Protein AF-A0A9E0RED0-F1 (afdb_monomer_lite)

Foldseek 3Di:
DWDWAFQDDDPFKTWTFTDDPPDDGPDIDIGGHPFPDKDWDWDQDPNDIDIDIDTDDPPVSVLRSVLSVCVVVVVQVVVPHHDACDPPDPNPPPD

Sequence (95 aa):
MSTKASISSGEKHHLYHQELLSQEPTSVFLEIDSPSEFRVEKETFQGKIIETLTVEIPSATMDQIAINWIKKRKLQGAVGGPVGEEWGSPDCPWD

pLDDT: mean 86.32, std 10.64, range [49.78, 96.25]

Structure (mmCIF, N/CA/C/O backbone):
data_AF-A0A9E0RED0-F1
#
_entry.id   AF-A0A9E0RED0-F1
#
loop_
_atom_site.group_PDB
_atom_site.id
_atom_site.type_symbol
_atom_site.label_atom_id
_atom_site.label_alt_id
_atom_site.label_comp_id
_atom_site.label_asym_id
_atom_site.label_entity_id
_atom_site.label_seq_id
_atom_site.pdbx_PDB_ins_code
_atom_site.Cartn_x
_atom_site.Cartn_y
_atom_site.Cartn_z
_atom_site.occupancy
_atom_site.B_iso_or_equiv
_atom_site.auth_seq_id
_atom_site.auth_comp_id
_atom_site.auth_asym_id
_atom_site.auth_atom_id
_atom_site.pdbx_PDB_model_num
ATOM 1 N N . MET A 1 1 ? -24.998 -1.140 -9.439 1.00 49.78 1 MET A N 1
ATOM 2 C CA . MET A 1 1 ? -23.875 -2.094 -9.561 1.00 49.78 1 MET A CA 1
ATOM 3 C C . MET A 1 1 ? -22.603 -1.291 -9.343 1.00 49.78 1 MET A C 1
ATOM 5 O O . MET A 1 1 ? -22.423 -0.323 -10.067 1.00 49.78 1 MET A O 1
ATOM 9 N N . SER A 1 2 ? -21.817 -1.595 -8.307 1.00 54.72 2 SER A N 1
ATOM 10 C CA . SER A 1 2 ? -20.500 -0.976 -8.074 1.00 54.72 2 SER A CA 1
ATOM 11 C C . SER A 1 2 ? -19.444 -1.920 -8.634 1.00 54.72 2 SER A C 1
ATOM 13 O O . SER A 1 2 ? -19.511 -3.116 -8.352 1.00 54.72 2 SER A O 1
ATOM 15 N N . THR A 1 3 ? -18.490 -1.403 -9.404 1.00 76.31 3 THR A N 1
ATOM 16 C CA . THR A 1 3 ? -17.391 -2.204 -9.967 1.00 76.31 3 THR A CA 1
ATOM 17 C C . THR A 1 3 ? -16.092 -1.828 -9.255 1.00 76.31 3 THR A C 1
ATOM 19 O O . THR A 1 3 ? -15.876 -0.658 -8.943 1.00 76.31 3 THR A O 1
ATOM 22 N N . LYS A 1 4 ? -15.235 -2.808 -8.941 1.00 84.38 4 LYS A N 1
ATOM 23 C CA . LYS A 1 4 ? -13.888 -2.551 -8.407 1.00 84.38 4 LYS A CA 1
ATOM 24 C C . LYS A 1 4 ? -12.915 -2.394 -9.579 1.00 84.38 4 LYS A C 1
ATOM 26 O O . LYS A 1 4 ? -12.773 -3.324 -10.370 1.00 84.38 4 LYS A O 1
ATOM 31 N N . ALA A 1 5 ? -12.230 -1.258 -9.673 1.00 86.12 5 ALA A N 1
ATOM 32 C CA . ALA A 1 5 ? -11.166 -1.039 -10.651 1.00 86.12 5 ALA A CA 1
ATOM 33 C C . ALA A 1 5 ? -9.795 -1.240 -9.994 1.00 86.12 5 ALA A C 1
ATOM 35 O O . ALA A 1 5 ? -9.355 -0.425 -9.180 1.00 86.12 5 ALA A O 1
ATOM 36 N N . SER A 1 6 ? -9.127 -2.343 -10.337 1.00 89.94 6 SER A N 1
ATOM 37 C CA . SER A 1 6 ? -7.833 -2.730 -9.764 1.00 89.94 6 SER A CA 1
ATOM 38 C C . SER A 1 6 ? -6.705 -1.766 -10.143 1.00 89.94 6 SER A C 1
ATOM 40 O O . SER A 1 6 ? -6.595 -1.324 -11.289 1.00 89.94 6 SER A O 1
ATOM 42 N N . ILE A 1 7 ? -5.831 -1.489 -9.176 1.00 91.31 7 ILE A N 1
ATOM 43 C CA . ILE A 1 7 ? -4.584 -0.729 -9.344 1.00 91.31 7 ILE A CA 1
ATOM 44 C C . ILE A 1 7 ? -3.380 -1.647 -9.156 1.00 91.31 7 ILE A C 1
ATOM 46 O O . ILE A 1 7 ? -2.482 -1.670 -9.989 1.00 91.31 7 ILE A O 1
ATOM 50 N N . SER A 1 8 ? -3.368 -2.397 -8.055 1.00 92.62 8 SER A N 1
ATOM 51 C CA . SER A 1 8 ? -2.348 -3.393 -7.739 1.00 92.62 8 SER A CA 1
ATOM 52 C C . SER A 1 8 ? -3.051 -4.594 -7.134 1.00 92.62 8 SER A C 1
ATOM 54 O O . SER A 1 8 ? -3.887 -4.429 -6.251 1.00 92.62 8 SER A O 1
ATOM 56 N N . SER A 1 9 ? -2.741 -5.791 -7.606 1.00 91.31 9 SER A N 1
ATOM 57 C CA . SER A 1 9 ? -3.296 -7.030 -7.068 1.00 91.31 9 SER A CA 1
ATOM 58 C C . SER A 1 9 ? -2.201 -8.077 -7.006 1.00 91.31 9 SER A C 1
ATOM 60 O O . SER A 1 9 ? -1.440 -8.222 -7.963 1.00 91.31 9 SER A O 1
ATOM 62 N N . GLY A 1 10 ? -2.136 -8.797 -5.898 1.00 89.31 10 GLY A N 1
ATOM 63 C CA . GLY A 1 10 ? -1.262 -9.944 -5.702 1.00 89.31 10 GLY A CA 1
ATOM 64 C C . GLY A 1 10 ? -2.021 -11.074 -5.024 1.00 89.31 10 GLY A C 1
ATOM 65 O O . GLY A 1 10 ? -3.236 -11.009 -4.865 1.00 89.31 10 GLY A O 1
ATOM 66 N N . GLU A 1 11 ? -1.296 -12.106 -4.606 1.00 87.56 11 GLU A N 1
ATOM 67 C CA . GLU A 1 11 ? -1.889 -13.269 -3.932 1.00 87.56 11 GLU A CA 1
ATOM 68 C C . GLU A 1 11 ? -2.611 -12.896 -2.627 1.00 87.56 11 GLU A C 1
ATOM 70 O O . GLU A 1 11 ? -3.591 -13.538 -2.267 1.00 87.56 11 GLU A O 1
ATOM 75 N N . LYS A 1 12 ? -2.130 -11.858 -1.930 1.00 88.75 12 LYS A N 1
ATOM 76 C CA . LYS A 1 12 ? -2.611 -11.466 -0.596 1.00 88.75 12 LYS A CA 1
ATOM 77 C C . LYS A 1 12 ? -3.025 -10.002 -0.479 1.00 88.75 12 LYS A C 1
ATOM 79 O O . LYS A 1 12 ? -3.220 -9.512 0.630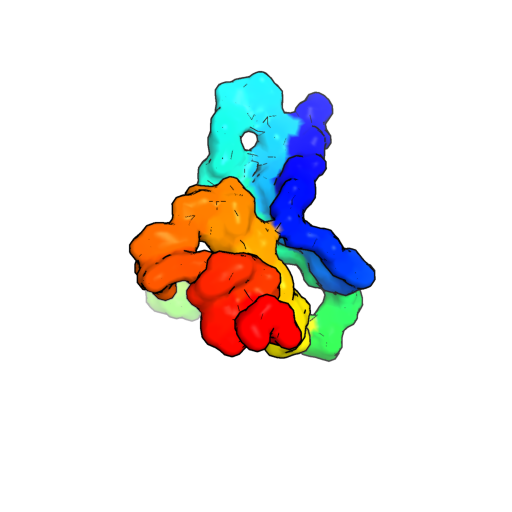 1.00 88.75 12 LYS A O 1
ATOM 84 N N . HIS A 1 13 ? -3.087 -9.262 -1.582 1.00 92.25 13 HIS A N 1
ATOM 85 C CA . HIS A 1 13 ? -3.442 -7.845 -1.532 1.00 92.25 13 HIS A CA 1
ATOM 86 C C . HIS A 1 13 ? -4.218 -7.399 -2.760 1.00 92.25 13 HIS A C 1
ATOM 88 O O . HIS A 1 13 ? -3.975 -7.856 -3.879 1.00 92.25 13 HIS A O 1
ATOM 94 N N . HIS A 1 14 ? -5.087 -6.413 -2.562 1.00 94.44 14 HIS A N 1
ATOM 95 C CA . HIS A 1 14 ? -5.805 -5.745 -3.636 1.00 94.44 14 HIS A CA 1
ATOM 96 C C . HIS A 1 14 ? -5.963 -4.255 -3.328 1.00 94.44 14 HIS A C 1
ATOM 98 O O . HIS A 1 14 ? -6.736 -3.856 -2.464 1.00 94.44 14 HIS A O 1
ATOM 104 N N . LEU A 1 15 ? -5.228 -3.418 -4.060 1.00 94.19 15 LEU A N 1
ATOM 105 C CA . LEU A 1 15 ? -5.424 -1.972 -4.107 1.00 94.19 15 LEU A CA 1
ATOM 106 C C . LEU A 1 15 ? -6.359 -1.632 -5.271 1.00 94.19 15 LEU A C 1
ATOM 108 O O . LEU A 1 15 ? -6.039 -1.934 -6.426 1.00 94.19 15 LEU A O 1
ATOM 112 N N . TYR A 1 16 ? -7.483 -0.974 -4.995 1.00 93.06 16 TYR A N 1
ATOM 113 C CA . TYR A 1 16 ? -8.486 -0.655 -6.013 1.00 93.06 16 TYR A CA 1
ATOM 114 C C . TYR A 1 16 ? -9.266 0.632 -5.724 1.00 93.06 16 TYR A C 1
ATOM 116 O O . TYR A 1 16 ? -9.301 1.141 -4.604 1.00 93.06 16 TYR A O 1
ATOM 124 N N . HIS A 1 17 ? -9.935 1.136 -6.759 1.00 89.88 17 HIS A N 1
ATOM 125 C CA . HIS A 1 17 ? -10.985 2.143 -6.641 1.00 89.88 17 HIS A CA 1
ATOM 126 C C . HIS A 1 17 ? -12.363 1.479 -6.654 1.00 89.88 17 HIS A C 1
ATOM 128 O O . HIS A 1 17 ? -12.590 0.529 -7.408 1.00 89.88 17 HIS A O 1
ATOM 134 N N . GLN A 1 18 ? -13.304 2.004 -5.872 1.00 84.38 18 GLN A N 1
ATOM 135 C CA . GLN A 1 18 ? -14.719 1.698 -6.072 1.00 84.38 18 GLN A CA 1
ATOM 136 C C . GLN A 1 18 ? -15.281 2.663 -7.114 1.00 84.38 18 GLN A C 1
ATOM 138 O O . GLN A 1 18 ? -15.371 3.864 -6.866 1.00 84.38 18 GLN A O 1
ATOM 143 N N . GLU A 1 19 ? -15.638 2.144 -8.286 1.00 71.81 19 GLU A N 1
ATOM 144 C CA . GLU A 1 19 ? -16.287 2.936 -9.323 1.00 71.81 19 GLU A CA 1
ATOM 145 C C . GLU A 1 19 ? -17.791 2.977 -9.054 1.00 71.81 19 GLU A C 1
ATOM 147 O O . GLU A 1 19 ? -18.512 1.978 -9.175 1.00 71.81 19 GLU A O 1
ATOM 152 N N . LEU A 1 20 ? -18.256 4.162 -8.665 1.00 70.81 20 LEU A N 1
ATOM 153 C CA . LEU A 1 20 ? -19.665 4.517 -8.682 1.00 70.81 20 LEU A CA 1
ATOM 154 C C . LEU A 1 20 ? -19.965 5.120 -10.057 1.00 70.81 20 LEU A C 1
ATOM 156 O O . LEU A 1 20 ? -19.200 5.942 -10.551 1.00 70.81 20 LEU A O 1
ATOM 160 N N . LEU A 1 21 ? -21.095 4.739 -10.658 1.00 65.69 21 LEU A N 1
ATOM 161 C CA . LEU A 1 21 ? -21.498 5.061 -12.041 1.00 65.69 21 LEU A CA 1
ATOM 162 C C . LEU A 1 21 ? -21.527 6.564 -12.411 1.00 65.69 21 LEU A C 1
ATOM 164 O O . LEU A 1 21 ? -21.854 6.896 -13.546 1.00 65.69 21 LEU A O 1
ATOM 168 N N . SER A 1 22 ? -21.248 7.484 -11.486 1.00 61.41 22 SER A N 1
ATOM 169 C CA . SER A 1 22 ? -21.452 8.923 -11.684 1.00 61.41 22 SER A CA 1
ATOM 170 C C . SER A 1 22 ? -20.327 9.820 -11.163 1.00 61.41 22 SER A C 1
ATOM 172 O O . SER A 1 22 ? -20.488 11.037 -11.212 1.00 61.41 22 SER A O 1
ATOM 174 N N . GLN A 1 23 ? -19.222 9.276 -10.637 1.00 66.06 23 GLN A N 1
ATOM 175 C CA . GLN A 1 23 ? -18.147 10.091 -10.054 1.00 66.06 23 GLN A CA 1
ATOM 176 C C . GLN A 1 23 ? -16.768 9.480 -10.298 1.00 66.06 23 GLN A C 1
ATOM 178 O O . GLN A 1 23 ? -16.597 8.264 -10.215 1.00 66.06 23 GLN A O 1
ATOM 183 N N . GLU A 1 24 ? -15.778 10.338 -10.556 1.00 70.88 24 GLU A N 1
ATOM 184 C CA . GLU A 1 24 ? -14.379 9.921 -10.505 1.00 70.88 24 GLU A CA 1
ATOM 185 C C . GLU A 1 24 ? -14.032 9.471 -9.077 1.00 70.88 24 GLU A C 1
ATOM 187 O O . GLU A 1 24 ? -14.396 10.152 -8.110 1.00 70.88 24 GLU A O 1
ATOM 192 N N . PRO A 1 25 ? -13.346 8.331 -8.907 1.00 75.44 25 PRO A N 1
ATOM 193 C CA . PRO A 1 25 ? -13.053 7.810 -7.584 1.00 75.44 25 PRO A CA 1
ATOM 194 C C . PRO A 1 25 ? -12.053 8.711 -6.848 1.00 75.44 25 PRO A C 1
ATOM 196 O O . PRO A 1 25 ? -10.900 8.865 -7.251 1.00 75.44 25 PRO A O 1
ATOM 199 N N . THR A 1 26 ? -12.485 9.277 -5.721 1.00 83.31 26 THR A N 1
ATOM 200 C CA . THR A 1 26 ? -11.667 10.149 -4.858 1.00 83.31 26 THR A CA 1
ATOM 201 C C . THR A 1 26 ? -10.873 9.382 -3.804 1.00 83.31 26 THR A C 1
ATOM 203 O O . THR A 1 26 ? -10.016 9.951 -3.132 1.00 83.31 26 THR A O 1
ATOM 206 N N . SER A 1 27 ? -11.148 8.089 -3.638 1.00 88.12 27 SER A N 1
ATOM 207 C CA . SER A 1 27 ? -10.526 7.228 -2.632 1.00 88.12 27 SER A CA 1
ATOM 208 C C . SER A 1 27 ? -10.040 5.915 -3.243 1.00 88.12 27 SER A C 1
ATOM 210 O O . SER A 1 27 ? -10.495 5.490 -4.311 1.00 88.12 27 SER A O 1
ATOM 212 N N . VAL A 1 28 ? -9.095 5.286 -2.551 1.00 91.56 28 VAL A N 1
ATOM 213 C CA . VAL A 1 28 ? -8.613 3.930 -2.820 1.00 91.56 28 VAL A CA 1
ATOM 214 C C . VAL A 1 28 ? -8.819 3.072 -1.589 1.00 91.56 28 VAL A C 1
ATOM 216 O O . VAL A 1 28 ? -8.793 3.570 -0.466 1.00 91.56 28 VAL A O 1
ATOM 219 N N . PHE A 1 29 ? -8.991 1.781 -1.819 1.00 92.31 29 PHE A N 1
ATOM 220 C CA . PHE A 1 29 ? -9.125 0.776 -0.782 1.00 92.31 29 PHE A CA 1
ATOM 221 C C . PHE A 1 29 ? -7.994 -0.226 -0.943 1.00 92.31 29 PHE A C 1
ATOM 223 O O . PHE A 1 29 ? -7.718 -0.664 -2.061 1.00 92.31 29 PHE A O 1
ATOM 230 N N . LEU A 1 30 ? -7.340 -0.551 0.169 1.00 93.88 30 LEU A N 1
ATOM 231 C CA 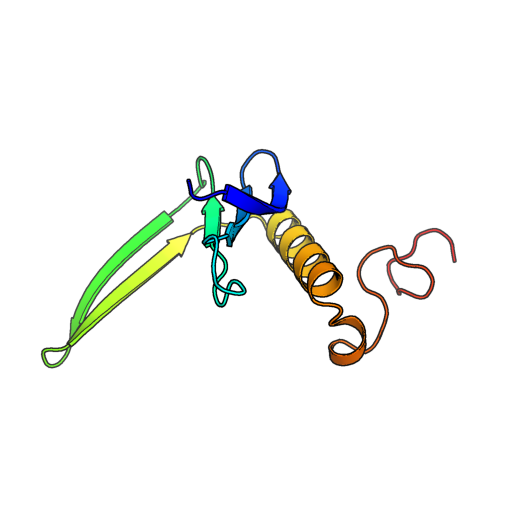. LEU A 1 30 ? -6.339 -1.601 0.248 1.00 93.88 30 LEU A CA 1
ATOM 232 C C . LEU A 1 30 ? -6.931 -2.756 1.052 1.00 93.88 30 LEU A C 1
ATOM 234 O O . LEU A 1 30 ? -7.133 -2.639 2.258 1.00 93.88 30 LEU A O 1
ATOM 238 N N . GLU A 1 31 ? -7.227 -3.851 0.367 1.00 92.94 31 GLU A N 1
ATOM 239 C CA . GLU A 1 31 ? -7.578 -5.128 0.982 1.00 92.94 31 GLU A CA 1
ATOM 240 C C . GLU A 1 31 ? -6.305 -5.959 1.149 1.00 92.94 31 GLU A C 1
ATOM 242 O O . GLU A 1 31 ? -5.481 -6.022 0.234 1.00 92.94 31 GLU A O 1
ATOM 247 N N . ILE A 1 32 ? -6.142 -6.565 2.326 1.00 92.50 32 ILE A N 1
ATOM 248 C CA . ILE A 1 32 ? -5.053 -7.490 2.644 1.00 92.50 32 ILE A CA 1
ATOM 249 C C . ILE A 1 32 ? -5.687 -8.801 3.108 1.00 92.50 32 ILE A C 1
ATOM 251 O O . ILE A 1 32 ? -6.424 -8.818 4.096 1.00 92.50 32 ILE A O 1
ATOM 255 N N . ASP A 1 33 ? -5.392 -9.886 2.402 1.00 90.50 33 ASP A N 1
ATOM 256 C CA . ASP A 1 33 ? -5.919 -11.216 2.683 1.00 90.50 33 ASP A CA 1
ATOM 257 C C . ASP A 1 33 ? -4.954 -11.993 3.577 1.00 90.50 33 ASP A C 1
ATOM 259 O O . ASP A 1 33 ? -3.773 -12.156 3.264 1.00 90.50 33 ASP A O 1
ATOM 263 N N . SER A 1 34 ? -5.476 -12.491 4.702 1.00 87.94 34 SER A N 1
ATOM 264 C CA . SER A 1 34 ? -4.710 -13.246 5.704 1.00 87.94 34 SER A CA 1
ATOM 265 C C . SER A 1 34 ? -3.399 -12.547 6.117 1.00 87.94 34 SER A C 1
ATOM 267 O O . SER A 1 34 ? -2.320 -13.127 5.938 1.00 87.94 34 SER A O 1
ATOM 269 N N . PRO A 1 35 ? -3.468 -11.311 6.658 1.00 90.88 35 PRO A N 1
ATOM 270 C CA . PRO A 1 35 ? -2.282 -10.622 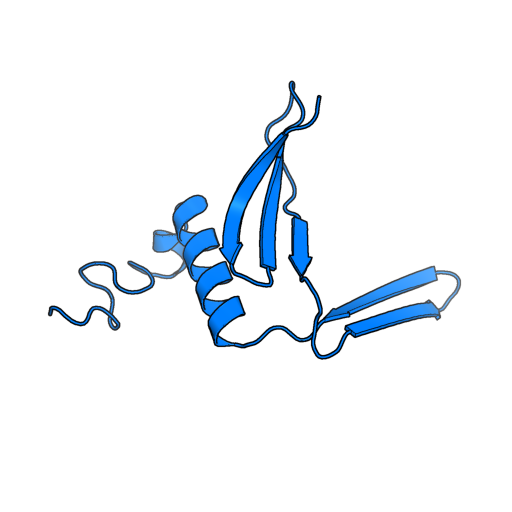7.151 1.00 90.88 35 PRO A CA 1
ATOM 271 C C . PRO A 1 35 ? -1.625 -11.425 8.277 1.00 90.88 35 PRO A C 1
ATOM 273 O O . PRO A 1 35 ? -2.315 -12.014 9.112 1.00 90.88 35 PRO A O 1
ATOM 276 N N . SER A 1 36 ? -0.293 -11.425 8.297 1.00 90.38 36 SER A N 1
ATOM 277 C CA . SER A 1 36 ? 0.502 -12.066 9.351 1.00 90.38 36 SER A CA 1
ATOM 278 C C . SER A 1 36 ? 0.208 -11.455 10.726 1.00 90.38 36 SER A C 1
ATOM 280 O O . SER A 1 36 ? 0.020 -12.184 11.699 1.00 90.38 36 SER A O 1
ATOM 282 N N . GLU A 1 37 ? 0.082 -10.128 10.783 1.00 94.31 37 GLU A N 1
ATOM 283 C CA . GLU A 1 37 ? -0.302 -9.378 11.974 1.00 94.31 37 GLU A CA 1
ATOM 284 C C . GLU A 1 37 ? -1.252 -8.232 11.596 1.00 94.31 37 GLU A C 1
ATOM 286 O O . GLU A 1 37 ? -1.071 -7.542 10.589 1.00 94.31 37 GLU A O 1
ATOM 291 N N . PHE A 1 38 ? -2.285 -8.017 12.409 1.00 95.19 38 PHE A N 1
ATOM 292 C CA . PHE A 1 38 ? -3.122 -6.825 12.334 1.00 95.19 38 PHE A CA 1
ATOM 293 C C . PHE A 1 38 ? -3.605 -6.429 13.728 1.00 95.19 38 PHE A C 1
ATOM 295 O O . PHE A 1 38 ? -3.821 -7.274 14.599 1.00 95.19 38 PHE A O 1
ATOM 302 N N . ARG A 1 39 ? -3.803 -5.129 13.935 1.00 96.25 39 ARG A N 1
ATOM 303 C CA . ARG A 1 39 ? -4.266 -4.555 15.194 1.00 96.25 39 ARG A CA 1
ATOM 304 C C . ARG A 1 39 ? -5.294 -3.468 14.927 1.00 96.25 39 ARG A C 1
ATOM 306 O O . ARG A 1 39 ? -5.073 -2.587 14.101 1.00 96.25 39 ARG A O 1
ATOM 313 N N . VAL A 1 40 ? -6.405 -3.531 15.653 1.00 95.56 40 VAL A N 1
ATOM 314 C CA . VAL A 1 40 ? -7.443 -2.497 15.654 1.00 95.56 40 VAL A CA 1
ATOM 315 C C . VAL A 1 40 ? -7.489 -1.893 17.046 1.00 95.56 40 VAL A C 1
ATOM 317 O O . VAL A 1 40 ? -7.790 -2.585 18.017 1.00 95.56 40 VAL A O 1
ATOM 320 N N . GLU A 1 41 ? -7.182 -0.607 17.140 1.00 95.75 41 GLU A N 1
ATOM 321 C CA . GLU A 1 41 ? -7.222 0.156 18.383 1.00 95.75 41 GLU A CA 1
ATOM 322 C C . GLU A 1 41 ? -8.337 1.189 18.304 1.00 95.75 41 GLU A C 1
ATOM 324 O O . GLU A 1 41 ? -8.515 1.870 17.294 1.00 95.75 41 GLU A O 1
ATOM 329 N N . LYS A 1 42 ? -9.099 1.295 19.390 1.00 95.38 42 LYS A N 1
ATOM 330 C CA . LYS A 1 42 ? -10.132 2.308 19.559 1.00 95.38 42 LYS A CA 1
ATOM 331 C C . LYS A 1 42 ? -9.966 2.939 20.925 1.00 95.38 42 LYS A C 1
ATOM 333 O O . LYS A 1 42 ? -10.246 2.314 21.945 1.00 95.38 42 LYS A O 1
ATOM 338 N N . GLU A 1 43 ? -9.530 4.185 20.933 1.00 93.00 43 GLU A N 1
ATOM 339 C CA . GLU A 1 43 ? -9.267 4.945 22.146 1.00 93.00 43 GLU A CA 1
ATOM 340 C C . GLU A 1 43 ? -10.223 6.130 22.243 1.00 93.00 43 GLU A C 1
ATOM 342 O O . GLU A 1 43 ? -10.660 6.691 21.240 1.00 93.00 43 GLU A O 1
ATOM 347 N N . THR A 1 44 ? -10.580 6.516 23.467 1.00 93.56 44 THR A N 1
ATOM 348 C CA . THR A 1 44 ? -11.334 7.750 23.712 1.00 93.56 44 THR A CA 1
ATOM 349 C C . THR A 1 44 ? -10.458 8.707 24.500 1.00 93.56 44 THR A C 1
ATOM 351 O O . THR A 1 44 ? -10.179 8.473 25.673 1.00 93.56 44 THR A O 1
ATOM 354 N N . PHE A 1 45 ? -10.039 9.799 23.865 1.00 90.62 45 PHE A N 1
ATOM 355 C CA . PHE A 1 45 ? -9.194 10.821 24.472 1.00 90.62 45 PHE A CA 1
ATOM 356 C C . PHE A 1 45 ? -9.893 12.180 24.419 1.00 90.62 45 PHE A C 1
ATOM 358 O O . PHE A 1 45 ? -10.304 12.638 23.355 1.00 90.62 45 PHE A O 1
ATOM 365 N N . GLN A 1 46 ? -10.067 12.823 25.580 1.00 91.75 46 GLN A N 1
ATOM 366 C CA . GLN A 1 46 ? -10.761 14.117 25.711 1.00 91.75 46 GLN A CA 1
ATOM 367 C C . GLN A 1 46 ? -12.148 14.157 25.030 1.00 91.75 46 GLN A C 1
ATOM 369 O O . GLN A 1 46 ? -12.528 15.148 24.411 1.00 91.75 46 GLN A O 1
ATOM 374 N N . GLY A 1 47 ? -12.904 13.057 25.112 1.00 91.06 47 GLY A N 1
ATOM 375 C CA . GLY A 1 47 ? -14.232 12.942 24.496 1.00 91.06 47 GLY A CA 1
ATOM 376 C C . GLY A 1 47 ? -14.226 12.735 22.976 1.00 91.06 47 GLY A C 1
ATOM 377 O O . GLY A 1 47 ? -15.297 12.683 22.376 1.00 91.06 47 GLY A O 1
ATOM 378 N N . LYS A 1 48 ? -13.054 12.591 22.346 1.00 93.00 48 LYS A N 1
ATOM 379 C CA . LYS A 1 48 ? -12.913 12.206 20.937 1.00 93.00 48 LYS A CA 1
ATOM 380 C C . LYS A 1 48 ? -12.551 10.732 20.830 1.00 93.00 48 LYS A C 1
ATOM 382 O O . LYS A 1 48 ? -11.697 10.253 21.571 1.00 93.00 48 LYS A O 1
ATOM 387 N N . ILE A 1 49 ? -13.189 10.039 19.893 1.00 93.44 49 ILE A N 1
ATOM 388 C CA . ILE A 1 49 ? -12.846 8.663 19.537 1.00 93.44 49 ILE A CA 1
ATOM 389 C C . ILE A 1 49 ? -11.727 8.714 18.492 1.00 93.44 49 ILE A C 1
ATOM 391 O O . ILE A 1 49 ? -11.850 9.423 17.495 1.00 93.44 49 ILE A O 1
ATOM 395 N N . ILE A 1 50 ? -10.650 7.975 18.738 1.00 93.44 50 ILE A N 1
ATOM 396 C CA . ILE A 1 50 ? -9.530 7.765 17.821 1.00 93.44 50 ILE A CA 1
ATOM 397 C C . ILE A 1 50 ? -9.531 6.282 17.459 1.00 93.44 50 ILE A C 1
ATOM 399 O O . ILE A 1 50 ? -9.523 5.428 18.345 1.00 93.44 50 ILE A O 1
ATOM 403 N N . GLU A 1 51 ? -9.581 5.985 16.165 1.00 95.31 51 GLU A N 1
ATOM 404 C CA . GLU A 1 51 ? -9.582 4.623 15.628 1.00 95.31 51 GLU A CA 1
ATOM 405 C C . GLU A 1 51 ? -8.327 4.437 14.773 1.00 95.31 51 GLU A C 1
ATOM 407 O O . GLU A 1 51 ? -8.074 5.226 13.860 1.00 95.31 51 GLU A O 1
ATOM 412 N N . THR A 1 52 ? -7.548 3.400 15.072 1.00 94.00 52 THR A N 1
ATOM 413 C CA . THR A 1 52 ? -6.305 3.071 14.368 1.00 94.00 52 THR A CA 1
ATOM 414 C C . THR A 1 52 ? -6.373 1.631 13.879 1.00 94.00 52 THR A C 1
ATOM 416 O O . THR A 1 52 ? -6.674 0.718 14.648 1.00 94.00 52 THR A O 1
ATOM 419 N N . LEU A 1 53 ? -6.067 1.426 12.599 1.00 94.06 53 LEU A N 1
ATOM 420 C CA . LEU A 1 53 ? -5.854 0.113 12.001 1.00 94.06 53 LEU A CA 1
ATOM 421 C C . LEU A 1 53 ? -4.376 -0.004 11.621 1.00 94.06 53 LEU A C 1
ATOM 423 O O . LEU A 1 53 ? -3.887 0.771 10.802 1.00 94.06 53 LEU A O 1
ATOM 427 N N . THR A 1 54 ? -3.694 -0.991 12.188 1.00 94.31 54 THR A N 1
ATOM 428 C CA . THR A 1 54 ? -2.319 -1.359 11.843 1.00 94.31 54 THR A CA 1
ATOM 429 C C . THR A 1 54 ? -2.340 -2.737 11.203 1.00 94.31 54 THR A C 1
ATOM 431 O O . THR A 1 54 ? -2.969 -3.649 11.733 1.00 94.31 54 THR A O 1
ATOM 434 N N . VAL A 1 55 ? -1.668 -2.904 10.068 1.00 95.25 55 VAL A N 1
ATOM 435 C CA . VAL A 1 55 ? -1.565 -4.186 9.360 1.00 95.25 55 VAL A CA 1
ATOM 436 C C . VAL A 1 55 ? -0.115 -4.381 8.946 1.00 95.25 55 VAL A C 1
ATOM 438 O O . VAL A 1 55 ? 0.513 -3.450 8.442 1.00 95.25 55 VAL A O 1
ATOM 441 N N . GLU A 1 56 ? 0.418 -5.577 9.160 1.00 93.69 56 GLU A N 1
ATOM 442 C CA . GLU A 1 56 ? 1.714 -5.967 8.620 1.00 93.69 56 GLU A CA 1
ATOM 443 C C . GLU A 1 56 ? 1.596 -6.202 7.112 1.00 93.69 56 GLU A C 1
ATOM 445 O O . GLU A 1 56 ? 0.756 -6.974 6.643 1.00 93.69 56 GLU A O 1
ATOM 450 N N . ILE A 1 57 ? 2.466 -5.545 6.348 1.00 92.50 57 ILE A N 1
ATOM 451 C CA . ILE A 1 57 ? 2.581 -5.723 4.903 1.00 92.50 57 ILE A CA 1
ATOM 452 C C . ILE A 1 57 ? 4.054 -6.016 4.605 1.00 92.50 57 ILE A C 1
ATOM 454 O O . ILE A 1 57 ? 4.908 -5.208 4.982 1.00 92.50 57 ILE A O 1
ATOM 458 N N . PRO A 1 58 ? 4.381 -7.133 3.927 1.00 92.69 58 PRO A N 1
ATOM 459 C CA . PRO A 1 58 ? 5.748 -7.403 3.500 1.00 92.69 58 PRO A CA 1
ATOM 460 C C . PRO A 1 58 ? 6.307 -6.244 2.667 1.00 92.69 58 PRO A C 1
ATOM 462 O O . PRO A 1 58 ? 5.614 -5.724 1.789 1.00 92.69 58 PRO A O 1
ATOM 465 N N . SER A 1 59 ? 7.566 -5.865 2.899 1.00 92.94 59 SER A N 1
ATOM 466 C CA . SER A 1 59 ? 8.197 -4.721 2.220 1.00 92.94 59 SER A CA 1
ATOM 467 C C . SER A 1 59 ? 8.109 -4.826 0.697 1.00 92.94 59 SER A C 1
ATOM 469 O O . SER A 1 59 ? 7.609 -3.909 0.059 1.00 92.94 59 SER A O 1
ATOM 471 N N . ALA A 1 60 ? 8.443 -5.987 0.129 1.00 91.19 60 ALA A N 1
ATOM 472 C CA . ALA A 1 60 ? 8.356 -6.226 -1.314 1.00 91.19 60 ALA A CA 1
ATOM 473 C C . ALA A 1 60 ? 6.932 -6.033 -1.877 1.00 91.19 60 ALA A C 1
ATOM 475 O O . ALA A 1 60 ? 6.749 -5.534 -2.987 1.00 91.19 60 ALA A O 1
ATOM 476 N N . THR A 1 61 ? 5.902 -6.398 -1.107 1.00 91.38 61 THR A N 1
ATOM 477 C CA . THR A 1 61 ? 4.505 -6.157 -1.488 1.00 91.38 61 THR A CA 1
ATOM 478 C C . THR A 1 61 ? 4.188 -4.665 -1.464 1.00 91.38 61 THR A C 1
ATOM 480 O O . THR A 1 61 ? 3.564 -4.159 -2.398 1.00 91.38 61 THR A O 1
ATOM 483 N N . MET A 1 62 ? 4.640 -3.949 -0.432 1.00 94.38 6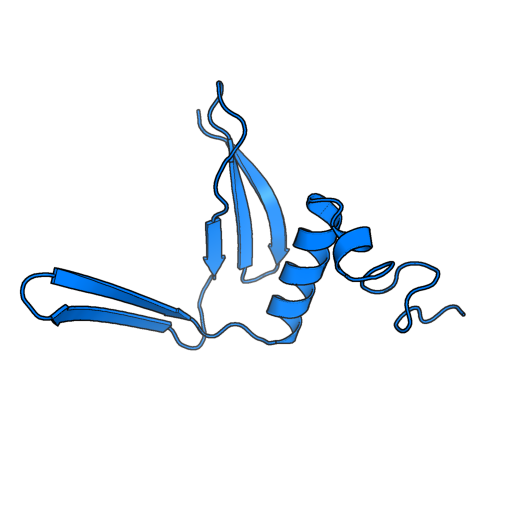2 MET A N 1
ATOM 484 C CA . MET A 1 62 ? 4.457 -2.502 -0.328 1.00 94.38 62 MET A CA 1
ATOM 485 C C . MET A 1 62 ? 5.180 -1.751 -1.457 1.00 94.38 62 MET A C 1
ATOM 487 O O . MET A 1 62 ? 4.590 -0.850 -2.054 1.00 94.38 62 MET A O 1
ATOM 491 N N . ASP A 1 63 ? 6.395 -2.167 -1.819 1.00 93.19 63 ASP A N 1
ATOM 492 C CA . ASP A 1 63 ? 7.161 -1.605 -2.937 1.00 93.19 63 ASP A CA 1
ATOM 493 C C . ASP A 1 63 ? 6.400 -1.776 -4.258 1.00 93.19 63 ASP A C 1
ATOM 495 O O . ASP A 1 63 ? 6.192 -0.815 -5.004 1.00 93.19 63 ASP A O 1
ATOM 499 N N . GLN A 1 64 ? 5.874 -2.979 -4.513 1.00 91.69 64 GLN A N 1
ATOM 500 C CA . GLN A 1 64 ? 5.059 -3.255 -5.696 1.00 91.69 64 GLN A CA 1
ATOM 501 C C . GLN A 1 64 ? 3.778 -2.408 -5.732 1.00 91.69 64 GLN A C 1
ATOM 503 O O . GLN A 1 64 ? 3.386 -1.911 -6.794 1.00 91.69 64 GLN A O 1
ATOM 508 N N . ILE A 1 65 ? 3.107 -2.234 -4.587 1.00 93.94 65 ILE A N 1
ATOM 509 C CA . ILE A 1 65 ? 1.934 -1.360 -4.454 1.00 93.94 65 ILE A CA 1
ATOM 510 C C . ILE A 1 65 ? 2.313 0.090 -4.778 1.00 93.94 65 ILE A C 1
ATOM 512 O O . ILE A 1 65 ? 1.613 0.732 -5.566 1.00 93.94 65 ILE A O 1
ATOM 516 N N . ALA A 1 66 ? 3.418 0.592 -4.224 1.00 93.94 66 ALA A N 1
ATOM 517 C CA . ALA A 1 66 ? 3.885 1.958 -4.429 1.00 93.94 66 ALA A CA 1
ATOM 518 C C . ALA A 1 66 ? 4.236 2.230 -5.899 1.00 93.94 66 ALA A C 1
ATOM 520 O O . ALA A 1 66 ? 3.755 3.208 -6.474 1.00 93.94 66 ALA A O 1
ATOM 521 N N . ILE A 1 67 ? 4.994 1.334 -6.538 1.00 92.31 67 ILE A N 1
ATOM 522 C CA . ILE A 1 67 ? 5.349 1.439 -7.959 1.00 92.31 67 ILE A CA 1
ATOM 523 C C . ILE A 1 67 ? 4.083 1.452 -8.825 1.00 92.31 67 ILE A C 1
ATOM 525 O O . ILE A 1 67 ? 3.905 2.350 -9.652 1.00 92.31 67 ILE A O 1
ATOM 529 N N . ASN A 1 68 ? 3.160 0.508 -8.608 1.00 92.81 68 ASN A N 1
ATOM 530 C CA . ASN A 1 68 ? 1.910 0.435 -9.372 1.00 92.81 68 ASN A CA 1
ATOM 531 C C . ASN A 1 68 ? 1.054 1.694 -9.192 1.00 92.81 68 ASN A C 1
ATOM 533 O O . ASN A 1 68 ? 0.471 2.193 -10.158 1.00 92.81 68 ASN A O 1
ATOM 537 N N . TRP A 1 69 ? 1.011 2.246 -7.979 1.00 93.69 69 TRP A N 1
ATOM 538 C CA . TRP A 1 69 ? 0.311 3.492 -7.692 1.00 93.69 69 TRP A CA 1
ATOM 539 C C . TRP A 1 69 ? 0.918 4.687 -8.433 1.00 93.69 69 TRP A C 1
ATOM 541 O O . TRP A 1 69 ? 0.192 5.416 -9.117 1.00 93.69 69 TRP A O 1
ATOM 551 N N . ILE A 1 70 ? 2.242 4.864 -8.353 1.00 93.44 70 ILE A N 1
ATOM 552 C CA . ILE A 1 70 ? 2.960 5.945 -9.041 1.00 93.44 70 ILE A CA 1
ATOM 553 C C . ILE A 1 70 ? 2.712 5.863 -10.548 1.00 93.44 70 ILE A C 1
ATOM 555 O O . ILE A 1 70 ? 2.344 6.869 -11.159 1.00 93.44 70 ILE A O 1
ATOM 559 N N . LYS A 1 71 ? 2.827 4.665 -11.135 1.00 90.50 71 LYS A N 1
ATOM 560 C CA . LYS A 1 71 ? 2.574 4.440 -12.564 1.00 90.50 71 LYS A CA 1
ATOM 561 C C . LYS A 1 71 ? 1.127 4.749 -12.945 1.00 90.50 71 LYS A C 1
ATOM 563 O O . LYS A 1 71 ? 0.892 5.490 -13.898 1.00 90.50 71 LYS A O 1
ATOM 568 N N . LYS A 1 72 ? 0.147 4.252 -12.178 1.00 90.75 72 LYS A N 1
ATOM 569 C CA . LYS A 1 72 ? -1.288 4.486 -12.428 1.00 90.75 72 LYS A CA 1
ATOM 570 C C . LYS A 1 72 ? -1.638 5.974 -12.412 1.00 90.75 72 LYS A C 1
ATOM 572 O O . LYS A 1 72 ? -2.423 6.426 -13.244 1.00 90.75 72 LYS A O 1
ATOM 577 N N . ARG A 1 73 ? -1.062 6.728 -11.473 1.00 90.62 73 ARG A N 1
ATOM 578 C CA . ARG A 1 73 ? -1.309 8.165 -11.279 1.00 90.62 73 ARG A CA 1
ATOM 579 C C . ARG A 1 73 ? -0.390 9.068 -12.104 1.00 90.62 73 ARG A C 1
ATOM 581 O O . ARG A 1 73 ? -0.575 10.281 -12.065 1.00 90.62 73 ARG A O 1
ATOM 588 N N . LYS A 1 74 ? 0.559 8.491 -12.849 1.00 91.38 74 LYS A N 1
ATOM 589 C CA . LYS A 1 74 ? 1.574 9.199 -13.641 1.00 91.38 74 LYS A CA 1
ATOM 590 C C . LYS A 1 74 ? 2.413 10.181 -12.808 1.00 91.38 74 LYS A C 1
ATOM 592 O O . LYS A 1 74 ? 2.627 11.325 -13.204 1.00 91.38 74 LYS A O 1
ATOM 597 N N . LEU A 1 75 ? 2.851 9.748 -11.623 1.00 92.81 75 LEU A N 1
ATOM 598 C CA . LEU A 1 75 ? 3.576 10.585 -10.655 1.00 92.81 75 LEU A CA 1
ATOM 599 C C . LEU A 1 75 ? 5.106 10.543 -10.808 1.00 92.81 75 LEU A C 1
ATOM 601 O O . LEU A 1 75 ? 5.805 11.088 -9.961 1.00 92.81 75 LEU A O 1
ATOM 605 N N . GLN A 1 76 ? 5.637 9.948 -11.880 1.00 90.38 76 GLN A N 1
ATOM 606 C CA . GLN A 1 76 ? 7.081 9.824 -12.138 1.00 90.38 76 GLN A CA 1
ATOM 607 C C . GLN A 1 76 ? 7.820 11.169 -12.030 1.00 90.38 76 GLN A C 1
ATOM 609 O O . GLN A 1 76 ? 8.882 11.264 -11.421 1.00 90.38 76 GLN A O 1
ATOM 614 N N . GLY A 1 77 ? 7.218 12.2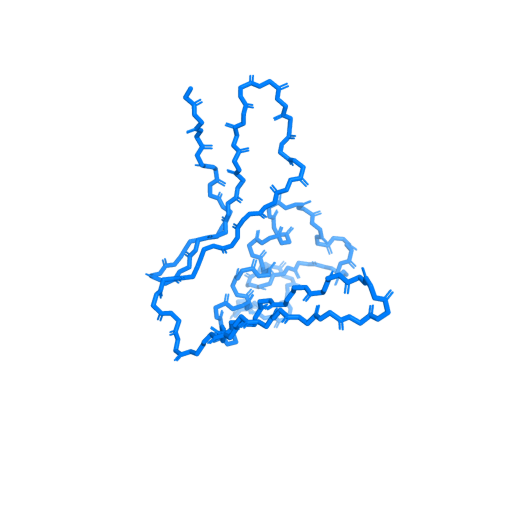50 -12.537 1.00 89.44 77 GLY A N 1
ATOM 615 C CA . GLY A 1 77 ? 7.802 13.591 -12.439 1.00 89.44 77 GLY A CA 1
ATOM 616 C C . GLY A 1 77 ? 7.942 14.113 -11.002 1.00 89.44 77 GLY A C 1
ATOM 617 O O . GLY A 1 77 ? 8.853 14.885 -10.726 1.00 89.44 77 GLY A O 1
ATOM 618 N N . ALA A 1 78 ? 7.082 13.677 -10.076 1.00 92.00 78 ALA A N 1
ATOM 619 C CA . ALA A 1 78 ? 7.143 14.085 -8.672 1.00 92.00 78 ALA A CA 1
ATOM 620 C C . ALA A 1 78 ? 8.232 13.339 -7.884 1.00 92.00 78 ALA A C 1
ATOM 622 O O . ALA A 1 78 ? 8.730 13.860 -6.891 1.00 92.00 78 ALA A O 1
ATOM 623 N N . VAL A 1 79 ? 8.604 12.138 -8.334 1.00 89.31 79 VAL A N 1
ATOM 624 C CA . VAL A 1 79 ? 9.659 11.309 -7.724 1.00 89.31 79 VAL A CA 1
ATOM 625 C C . VAL A 1 79 ? 11.000 11.416 -8.457 1.00 89.31 79 VAL A C 1
ATOM 627 O O . VAL A 1 79 ? 11.945 10.716 -8.116 1.00 89.31 79 VAL A O 1
ATOM 630 N N . GLY A 1 80 ? 11.109 12.332 -9.425 1.00 86.50 80 GLY A N 1
ATOM 631 C CA . GLY A 1 80 ? 12.371 12.679 -10.081 1.00 86.50 80 GLY A CA 1
ATOM 632 C C . GLY A 1 80 ? 12.772 11.789 -11.259 1.00 86.50 80 GLY A C 1
ATOM 633 O O . GLY A 1 80 ? 13.889 11.935 -11.747 1.00 86.50 80 GLY A O 1
ATOM 634 N N . GLY A 1 81 ? 11.894 10.908 -11.751 1.00 85.88 81 GLY A N 1
ATOM 635 C CA . GLY A 1 81 ? 12.217 10.045 -12.886 1.00 85.88 81 GLY A CA 1
ATOM 636 C C . GLY A 1 81 ? 11.348 8.790 -13.009 1.00 85.88 81 GLY A C 1
ATOM 637 O O . GLY A 1 81 ? 10.325 8.670 -12.327 1.00 85.88 81 GLY A O 1
ATOM 638 N N . PRO A 1 82 ? 11.730 7.868 -13.911 1.00 85.50 82 PRO A N 1
ATOM 639 C CA . PRO A 1 82 ? 11.099 6.557 -14.048 1.00 85.50 82 PRO A CA 1
ATOM 640 C C . PRO A 1 82 ? 11.150 5.764 -12.735 1.00 85.50 82 PRO A C 1
ATOM 642 O O . PRO A 1 82 ? 12.041 5.974 -11.915 1.00 85.50 82 PRO A O 1
ATOM 645 N N . VAL A 1 83 ? 10.195 4.851 -12.533 1.00 86.25 83 VAL A N 1
ATOM 646 C CA . VAL A 1 83 ? 10.111 4.040 -11.302 1.00 86.25 83 VAL A CA 1
ATOM 647 C C . VAL A 1 83 ? 10.029 2.543 -11.586 1.00 86.25 83 VAL A C 1
ATOM 649 O O . VAL A 1 83 ? 9.323 2.101 -12.499 1.00 86.25 83 VAL A O 1
ATOM 652 N N . GLY A 1 84 ? 10.700 1.750 -10.747 1.00 82.94 84 GLY A N 1
ATOM 653 C CA . GLY A 1 84 ? 10.866 0.308 -10.946 1.00 82.94 84 GLY A CA 1
ATOM 654 C C . GLY A 1 84 ? 11.838 0.018 -12.089 1.00 82.94 84 GLY A C 1
ATOM 655 O O . GLY A 1 84 ? 12.756 0.790 -12.330 1.00 82.94 84 GLY A O 1
ATOM 656 N N . GLU A 1 85 ? 11.612 -1.053 -12.840 1.00 79.19 85 GLU A N 1
ATOM 657 C CA . GLU A 1 85 ? 12.507 -1.492 -13.928 1.00 79.19 85 GLU A CA 1
ATOM 658 C C . GLU A 1 85 ? 12.262 -0.754 -15.265 1.00 79.19 85 GLU A C 1
ATOM 660 O O . GLU A 1 85 ? 12.379 -1.324 -16.348 1.00 79.19 85 GLU A O 1
ATOM 665 N N . GLU A 1 86 ? 11.833 0.510 -15.219 1.00 76.62 86 GLU A N 1
ATOM 666 C CA . GLU A 1 86 ? 11.638 1.312 -16.434 1.00 76.62 86 GLU A CA 1
ATOM 667 C C . GLU A 1 86 ? 12.983 1.767 -17.013 1.00 76.62 86 GLU A C 1
ATOM 669 O O . GLU A 1 86 ? 13.918 2.064 -16.274 1.00 76.62 86 GLU A O 1
ATOM 674 N N . TRP A 1 87 ? 13.078 1.862 -18.342 1.00 58.91 87 TRP A N 1
ATOM 675 C CA . TRP A 1 87 ? 14.283 2.345 -19.022 1.00 58.91 87 TRP A CA 1
ATOM 676 C C . TRP A 1 87 ? 14.701 3.730 -18.494 1.00 58.91 87 TRP A C 1
ATOM 678 O O . TRP A 1 87 ? 13.889 4.658 -18.480 1.00 58.91 87 TRP A O 1
ATOM 688 N N . GLY A 1 88 ? 15.961 3.870 -18.069 1.00 68.19 88 GLY A N 1
ATOM 689 C CA . GLY A 1 88 ? 16.481 5.078 -17.413 1.00 68.19 88 GLY A CA 1
ATOM 690 C C . GLY A 1 88 ? 16.258 5.144 -15.895 1.00 68.19 88 GLY A C 1
ATOM 691 O O . GLY A 1 88 ? 16.603 6.151 -15.279 1.00 68.19 88 GLY A O 1
ATOM 692 N N . SER A 1 89 ? 15.685 4.102 -15.288 1.00 72.25 89 SER A N 1
ATOM 693 C CA . SER A 1 89 ? 15.668 3.908 -13.835 1.00 72.25 89 SER A CA 1
ATOM 694 C C . SER A 1 89 ? 16.994 3.305 -13.347 1.00 72.25 89 SER A C 1
ATOM 696 O O . SER A 1 89 ? 17.533 2.438 -14.037 1.00 72.25 89 SER A O 1
ATOM 698 N N . PRO A 1 90 ? 17.491 3.670 -12.147 1.00 72.19 90 PRO A N 1
ATOM 699 C CA . PRO A 1 90 ? 18.654 3.024 -11.526 1.00 72.19 90 PRO A CA 1
ATOM 700 C C . PRO A 1 90 ? 18.511 1.505 -11.349 1.00 72.19 90 PRO A C 1
ATOM 702 O O . PRO A 1 90 ? 19.513 0.798 -11.319 1.00 72.19 90 PRO A O 1
ATOM 705 N N . ASP A 1 91 ? 17.272 1.015 -11.242 1.00 72.00 91 ASP A N 1
ATOM 706 C CA . ASP A 1 91 ? 16.954 -0.400 -11.018 1.00 72.00 91 ASP A CA 1
ATOM 707 C C . ASP A 1 91 ? 16.696 -1.174 -12.329 1.00 72.00 91 ASP A C 1
ATOM 709 O O . ASP A 1 91 ? 16.235 -2.313 -12.298 1.00 72.00 91 ASP A O 1
ATOM 713 N N . CYS A 1 92 ? 16.940 -0.572 -13.501 1.00 74.69 92 CYS A N 1
ATOM 714 C CA . CYS A 1 92 ? 16.770 -1.243 -14.790 1.00 74.69 92 CYS A CA 1
ATOM 715 C C . CYS A 1 92 ? 17.920 -2.243 -15.031 1.00 74.69 92 CYS A C 1
ATOM 717 O O . CYS A 1 92 ? 19.070 -1.823 -15.147 1.00 74.69 92 CYS A O 1
ATOM 719 N N . PRO A 1 93 ? 17.655 -3.558 -15.177 1.00 72.38 93 PRO A N 1
ATOM 720 C CA . PRO A 1 93 ? 18.716 -4.562 -15.329 1.00 72.38 93 PRO A CA 1
ATOM 721 C C . PRO A 1 93 ? 19.362 -4.583 -16.727 1.00 72.38 93 PRO A C 1
ATOM 723 O O . PRO A 1 93 ? 20.249 -5.398 -16.976 1.00 72.38 93 PRO A O 1
ATOM 726 N N . TRP A 1 94 ? 18.902 -3.727 -17.644 1.00 66.62 94 TRP A N 1
ATOM 727 C CA . TRP A 1 94 ? 19.272 -3.722 -19.065 1.00 66.62 94 TRP A CA 1
ATOM 728 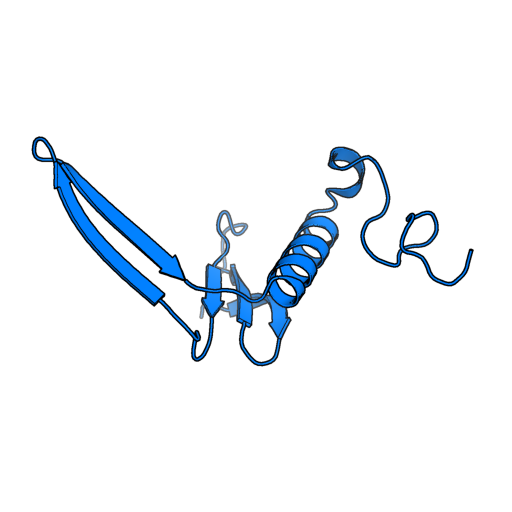C C . TRP A 1 94 ? 19.983 -2.437 -19.517 1.00 66.62 94 TRP A C 1
ATOM 730 O O . TRP A 1 94 ? 19.820 -2.052 -20.675 1.00 66.62 94 TRP A O 1
ATOM 740 N N . ASP A 1 95 ? 20.710 -1.767 -18.621 1.00 57.00 95 ASP A N 1
ATOM 741 C CA . ASP A 1 95 ? 21.514 -0.580 -18.967 1.00 57.00 95 ASP A CA 1
ATOM 742 C C . ASP A 1 95 ? 22.741 -0.933 -19.837 1.00 57.00 95 ASP A C 1
ATOM 744 O O . ASP A 1 95 ? 23.497 -1.865 -19.465 1.00 57.00 95 ASP A O 1
#

Radius of gyration: 17.16 Å; chains: 1; bounding box: 45×27×45 Å

Secondary structure (DSSP, 8-state):
--EEEEEEE-SSEEEEEEE-TTS-----EEEESS-S-EEEEEEEETTEEEEEEEE---HHHHHHHHHHHHHHHT-GGGTTS--SS-TTSTT-TT-